Protein AF-A0A711UWL2-F1 (afdb_monomer_lite)

Sequence (173 aa):
MVFSGIVEIKIPNTVATNESHCIKDKLVIFYGTNGEVYHNRLIVNSISGDRFRGWRNWLLGADGIANTLGSLRGSGYGYPDIGGVVLAAYCGTSDTDSSRKFYRGVRVPGSRLAVISVTAACNTGGPYASTPQVVVASPGLYPMAGTFTALSGLPGNSGGTTTAMIGLFVRTA

Foldseek 3Di:
DDFDFDKDKDQPDDDPDPVSSQQTKIWIWTQGPVGWIKIWIFHGPDPVHTDIPDIDTPLPPPVSLCCQQQDADDDPPRAHDAQHKAWWWFQAPDLQPFFRFDAAFDKDAQLRTWHKDKDFDDDPVDDDDTDIDIDTDNSVVVGDHAMKGFHHGDRPDTHGSPDTHIGMIGGHD

Secondary structure (DSSP, 8-state):
----EEEEEE--S--SSTGGGGGS-EEEEEEETTS-EEEEEEE-S-TT-SEE---EEGGGSHHHHHHHHT-B-SSSS--B-TT-EEEEEE--SSTT-SSB---TT-EEEGGGEEEEEEE----SSS----PPEEEE--TTTSPPPSEEEESS--TT--B-TT--EEEEEEE--

Radius of gyration: 24.36 Å; chains: 1; bounding box: 59×50×64 Å

Organism: Salmonella enterica I (NCBI:txid59201)

Structure (mmCIF, N/CA/C/O backbone):
data_AF-A0A711UWL2-F1
#
_entry.id   AF-A0A711UWL2-F1
#
loop_
_atom_site.group_PDB
_atom_site.id
_atom_site.type_symbol
_atom_site.label_atom_id
_atom_site.label_alt_id
_atom_site.label_comp_id
_atom_site.label_asym_id
_atom_site.label_entity_id
_atom_site.label_seq_id
_atom_site.pdbx_PDB_ins_code
_atom_site.Cartn_x
_atom_site.Cartn_y
_atom_site.Cartn_z
_atom_site.occupancy
_atom_site.B_iso_or_equiv
_atom_site.auth_seq_id
_atom_site.auth_comp_id
_atom_site.auth_asym_id
_atom_site.auth_atom_id
_atom_site.pdbx_PDB_model_num
ATOM 1 N N . MET A 1 1 ? 13.717 -18.552 -12.342 1.00 47.12 1 MET A N 1
ATOM 2 C CA . MET A 1 1 ? 12.905 -17.362 -12.676 1.00 47.12 1 MET A CA 1
ATOM 3 C C . MET A 1 1 ? 12.806 -17.279 -14.183 1.00 47.12 1 MET A C 1
ATOM 5 O O . MET A 1 1 ? 13.847 -17.297 -14.824 1.00 47.12 1 MET A O 1
ATOM 9 N N . VAL A 1 2 ? 11.597 -17.236 -14.735 1.00 50.12 2 VAL A N 1
ATOM 10 C CA . VAL A 1 2 ? 11.382 -16.999 -16.168 1.00 50.12 2 VAL A CA 1
ATOM 11 C C . VAL A 1 2 ? 10.770 -15.609 -16.276 1.00 50.12 2 VAL A C 1
ATOM 13 O O . VAL A 1 2 ? 9.684 -15.380 -15.753 1.00 50.12 2 VAL A O 1
ATOM 16 N N . PHE A 1 3 ? 11.503 -14.664 -16.860 1.00 68.50 3 PHE A N 1
ATOM 17 C CA . PHE A 1 3 ? 10.989 -13.324 -17.131 1.00 68.50 3 PHE A CA 1
ATOM 18 C C . PHE A 1 3 ? 10.236 -13.368 -18.465 1.00 68.50 3 PHE A C 1
ATOM 20 O O . PHE A 1 3 ? 10.796 -13.820 -19.461 1.00 68.50 3 PHE A O 1
ATOM 27 N N . SER A 1 4 ? 8.975 -12.931 -18.477 1.00 84.25 4 SER A N 1
ATOM 28 C CA . SER A 1 4 ? 8.131 -12.866 -19.678 1.00 84.25 4 SER A CA 1
ATOM 29 C C . SER A 1 4 ? 7.755 -11.417 -19.960 1.00 84.25 4 SER A C 1
ATOM 31 O O . SER A 1 4 ? 7.244 -10.728 -19.070 1.00 84.25 4 SER A O 1
ATOM 33 N N . GLY A 1 5 ? 8.030 -10.946 -21.175 1.00 90.00 5 GLY A N 1
ATOM 34 C CA . GLY A 1 5 ? 7.852 -9.547 -21.541 1.00 90.00 5 GLY A CA 1
ATOM 35 C C . GLY A 1 5 ? 8.506 -9.175 -22.869 1.00 90.00 5 GLY A C 1
ATOM 36 O O . GLY A 1 5 ? 8.929 -10.039 -23.636 1.00 90.00 5 GLY A O 1
ATOM 37 N N . ILE A 1 6 ? 8.599 -7.871 -23.118 1.00 94.38 6 ILE A N 1
ATOM 38 C CA . ILE A 1 6 ? 9.192 -7.276 -24.321 1.00 94.38 6 ILE A CA 1
ATOM 39 C C . ILE A 1 6 ? 10.493 -6.573 -23.936 1.00 94.38 6 ILE A C 1
ATOM 41 O O . ILE A 1 6 ? 10.551 -5.873 -22.926 1.00 94.38 6 ILE A O 1
ATOM 45 N N . VAL A 1 7 ? 11.534 -6.727 -24.756 1.00 94.88 7 VAL A N 1
ATOM 46 C CA . VAL A 1 7 ? 12.771 -5.945 -24.646 1.00 94.88 7 VAL A CA 1
ATOM 47 C C . VAL A 1 7 ? 12.816 -4.925 -25.777 1.00 94.88 7 VAL A C 1
ATOM 49 O O . VAL A 1 7 ? 12.743 -5.287 -26.947 1.00 94.88 7 VAL A O 1
ATOM 52 N N . GLU A 1 8 ? 12.979 -3.655 -25.425 1.00 95.50 8 GLU A N 1
ATOM 53 C CA . GLU A 1 8 ? 13.218 -2.558 -26.357 1.00 95.50 8 GLU A CA 1
ATOM 54 C C . GLU A 1 8 ? 14.662 -2.063 -26.206 1.00 95.50 8 GLU A C 1
ATOM 56 O O . GLU A 1 8 ? 15.154 -1.860 -25.093 1.00 95.50 8 GLU A O 1
ATOM 61 N N . ILE A 1 9 ? 15.358 -1.857 -27.326 1.00 94.56 9 ILE A N 1
ATOM 62 C CA . ILE A 1 9 ? 16.734 -1.349 -27.346 1.00 94.56 9 ILE A CA 1
ATOM 63 C C . ILE A 1 9 ? 16.759 -0.040 -28.124 1.00 94.56 9 ILE A C 1
ATOM 65 O O . ILE A 1 9 ? 16.388 0.005 -29.294 1.00 94.56 9 ILE A O 1
ATOM 69 N N . LYS A 1 10 ? 17.243 1.023 -27.483 1.00 93.31 10 LYS A N 1
ATOM 70 C CA . LYS A 1 10 ? 17.387 2.355 -28.080 1.00 93.31 10 LYS A CA 1
ATOM 71 C C . LYS A 1 10 ? 18.851 2.756 -28.150 1.00 93.31 10 LYS A C 1
ATOM 73 O O . LYS A 1 10 ? 19.628 2.485 -27.232 1.00 93.31 10 LYS A O 1
ATOM 78 N N . ILE A 1 11 ? 19.209 3.458 -29.221 1.00 92.62 11 ILE A N 1
ATOM 79 C CA . ILE A 1 11 ? 20.487 4.163 -29.345 1.00 92.62 11 ILE A CA 1
ATOM 80 C C . ILE A 1 11 ? 20.196 5.645 -29.096 1.00 92.62 11 ILE A C 1
ATOM 82 O O . ILE A 1 11 ? 19.684 6.308 -29.992 1.00 92.62 11 ILE A O 1
ATOM 86 N N . PRO A 1 12 ? 20.445 6.173 -27.884 1.00 86.31 12 PRO A N 1
ATOM 87 C CA . PRO A 1 12 ? 20.069 7.547 -27.549 1.00 86.31 12 PRO A CA 1
ATOM 88 C C . PRO A 1 12 ? 20.959 8.599 -28.229 1.00 86.31 12 PRO A C 1
ATOM 90 O O . PRO A 1 12 ? 20.594 9.769 -28.275 1.00 86.31 12 PRO A O 1
ATOM 93 N N . ASN A 1 13 ? 22.124 8.198 -28.742 1.00 86.50 13 ASN A N 1
ATOM 94 C CA . ASN A 1 13 ? 23.085 9.094 -29.376 1.00 86.50 13 ASN A CA 1
ATOM 95 C C . ASN A 1 13 ? 22.912 9.089 -30.899 1.00 86.50 13 ASN A C 1
ATOM 97 O O . ASN A 1 13 ? 22.603 8.051 -31.481 1.00 86.50 13 ASN A O 1
ATOM 101 N N . THR A 1 14 ? 23.232 10.212 -31.548 1.00 87.06 14 THR A N 1
ATOM 102 C CA . THR A 1 14 ? 23.264 10.315 -33.013 1.00 87.06 14 THR A CA 1
ATOM 103 C C . THR A 1 14 ? 24.178 9.256 -33.631 1.00 87.06 14 THR A C 1
ATOM 105 O O . THR A 1 14 ? 25.334 9.078 -33.224 1.00 87.06 14 THR A O 1
ATOM 108 N N . VAL A 1 15 ? 23.648 8.573 -34.642 1.00 88.31 15 VAL A N 1
ATOM 109 C CA . VAL A 1 15 ? 24.331 7.559 -35.446 1.00 88.31 15 VAL A CA 1
ATOM 110 C C . VAL A 1 15 ? 24.614 8.190 -36.808 1.00 88.31 15 VAL A C 1
ATOM 112 O O . VAL A 1 15 ? 23.691 8.446 -37.572 1.00 88.31 15 VAL A O 1
ATOM 115 N N . ALA A 1 16 ? 25.881 8.511 -37.077 1.00 83.50 16 ALA A N 1
ATOM 116 C CA . ALA A 1 16 ? 26.283 9.223 -38.295 1.00 83.50 16 ALA A CA 1
ATOM 117 C C . ALA A 1 16 ? 26.344 8.299 -39.524 1.00 83.50 16 ALA A C 1
ATOM 119 O O . ALA A 1 16 ? 26.137 8.738 -40.649 1.00 83.50 16 ALA A O 1
ATOM 120 N N . THR A 1 17 ? 26.621 7.015 -39.300 1.00 86.81 17 THR A N 1
ATOM 121 C CA . THR A 1 17 ? 26.644 5.952 -40.314 1.00 86.81 17 THR A CA 1
ATOM 122 C C . THR A 1 17 ? 26.076 4.665 -39.727 1.00 86.81 17 THR A C 1
ATOM 124 O O . THR A 1 17 ? 26.130 4.478 -38.507 1.00 86.81 17 THR A O 1
ATOM 127 N N . ASN A 1 18 ? 25.601 3.745 -40.574 1.00 80.38 18 ASN A N 1
ATOM 128 C CA . ASN A 1 18 ? 25.095 2.443 -40.121 1.00 80.38 18 ASN A CA 1
ATOM 129 C C . ASN A 1 18 ? 26.108 1.701 -39.247 1.00 80.38 18 ASN A C 1
ATOM 131 O O . ASN A 1 18 ? 25.728 1.145 -38.231 1.00 80.38 18 ASN A O 1
ATOM 135 N N . GLU A 1 19 ? 27.395 1.768 -39.578 1.00 81.81 19 GLU A N 1
ATOM 136 C CA . GLU A 1 19 ? 28.475 1.113 -38.832 1.00 81.81 19 GLU A CA 1
ATOM 137 C C . GLU A 1 19 ? 28.750 1.783 -37.481 1.00 81.81 19 GLU A C 1
ATOM 139 O O . GLU A 1 19 ? 29.059 1.115 -36.498 1.00 81.81 19 GLU A O 1
ATOM 144 N N . SER A 1 20 ? 28.563 3.102 -37.379 1.00 84.94 20 SER A N 1
ATOM 145 C CA . SER A 1 20 ? 28.837 3.849 -36.145 1.00 84.94 20 SER A CA 1
ATOM 146 C C . SER A 1 20 ? 27.914 3.477 -34.985 1.00 84.94 20 SER A C 1
ATOM 148 O O . SER A 1 20 ? 28.185 3.852 -33.844 1.00 84.94 20 SER A O 1
ATOM 150 N N . HIS A 1 21 ? 26.831 2.738 -35.248 1.00 84.69 21 HIS A N 1
ATOM 151 C CA . HIS A 1 21 ? 25.914 2.282 -34.216 1.00 84.69 21 HIS A CA 1
ATOM 152 C C . HIS A 1 21 ? 26.604 1.358 -33.203 1.00 84.69 21 HIS A C 1
ATOM 154 O O . HIS A 1 21 ? 26.223 1.375 -32.032 1.00 84.69 21 HIS A O 1
ATOM 160 N N . CYS A 1 22 ? 27.623 0.587 -33.605 1.00 86.12 22 CYS A N 1
ATOM 161 C CA . CYS A 1 22 ? 28.250 -0.413 -32.744 1.00 86.12 22 CYS A CA 1
ATOM 162 C C . CYS A 1 22 ? 29.028 0.228 -31.593 1.00 86.12 22 CYS A C 1
ATOM 164 O O . CYS A 1 22 ? 29.015 -0.323 -30.507 1.00 86.12 22 CYS A O 1
ATOM 166 N N . ILE A 1 23 ? 29.576 1.434 -31.780 1.00 87.19 23 ILE A N 1
ATOM 167 C CA . ILE A 1 23 ? 30.363 2.176 -30.778 1.00 87.19 23 ILE A CA 1
ATOM 168 C C . ILE A 1 23 ? 29.530 3.123 -29.897 1.00 87.19 23 ILE A C 1
ATOM 170 O O . ILE A 1 23 ? 30.084 3.959 -29.183 1.00 87.19 23 ILE A O 1
ATOM 174 N N . LYS A 1 24 ? 28.195 3.077 -29.984 1.00 90.50 24 LYS A N 1
ATOM 175 C CA . LYS A 1 24 ? 27.308 3.915 -29.159 1.00 90.50 24 LYS A CA 1
ATOM 176 C C . LYS A 1 24 ? 26.743 3.125 -27.990 1.00 90.50 24 LYS A C 1
ATOM 178 O O . LYS A 1 24 ? 26.337 1.976 -28.159 1.00 90.50 24 LYS A O 1
ATOM 183 N N . ASP A 1 25 ? 26.590 3.790 -26.851 1.00 92.25 25 ASP A N 1
ATOM 184 C CA . ASP A 1 25 ? 25.804 3.277 -25.730 1.00 92.25 25 ASP A CA 1
ATOM 185 C C . ASP A 1 25 ? 24.404 2.826 -26.174 1.00 92.25 25 ASP A C 1
ATOM 187 O O . ASP A 1 25 ? 23.817 3.371 -27.118 1.00 92.25 25 ASP A O 1
ATOM 191 N N . LYS A 1 26 ? 23.848 1.848 -25.455 1.00 92.88 26 LYS A N 1
ATOM 192 C CA . LYS A 1 26 ? 22.472 1.375 -25.650 1.00 92.88 26 LYS A CA 1
ATOM 193 C C . LYS A 1 26 ? 21.674 1.546 -24.369 1.00 92.88 26 LYS A C 1
ATOM 195 O O . LYS A 1 26 ? 22.140 1.178 -23.289 1.00 92.88 26 LYS A O 1
ATOM 200 N N . LEU A 1 27 ? 20.459 2.065 -24.493 1.00 93.81 27 LEU A N 1
ATOM 201 C CA . LEU A 1 27 ? 19.444 1.963 -23.453 1.00 93.81 27 LEU A CA 1
ATOM 202 C C . LEU A 1 27 ? 18.629 0.701 -23.729 1.00 93.81 27 LEU A C 1
ATOM 204 O O . LEU A 1 27 ? 18.074 0.558 -24.814 1.00 93.81 27 LEU A O 1
ATOM 208 N N . VAL A 1 28 ? 18.569 -0.201 -22.757 1.00 94.88 28 VAL A N 1
ATOM 209 C CA . VAL A 1 28 ? 17.753 -1.415 -22.822 1.00 94.88 28 VAL A CA 1
ATOM 210 C C . VAL A 1 28 ? 16.610 -1.255 -21.838 1.00 94.88 28 VAL A C 1
ATOM 212 O O . VAL A 1 28 ? 16.861 -0.967 -20.669 1.00 94.88 28 VAL A O 1
ATOM 215 N N . ILE A 1 29 ? 15.379 -1.426 -22.305 1.00 93.88 29 ILE A N 1
ATOM 216 C CA . ILE A 1 29 ? 14.163 -1.349 -21.498 1.00 93.88 29 ILE A CA 1
ATOM 217 C C . ILE A 1 29 ? 13.469 -2.707 -21.573 1.00 93.88 29 ILE A C 1
ATOM 219 O O . ILE A 1 29 ? 13.297 -3.258 -22.655 1.00 93.88 29 ILE A O 1
ATOM 223 N N . PHE A 1 30 ? 13.097 -3.260 -20.426 1.00 92.50 30 PHE A N 1
ATOM 224 C CA . PHE A 1 30 ? 12.289 -4.467 -20.323 1.00 92.50 30 PHE A CA 1
ATOM 225 C C . PHE A 1 30 ? 10.905 -4.097 -19.795 1.00 92.50 30 PHE A C 1
ATOM 227 O O . PHE A 1 30 ? 10.792 -3.500 -18.723 1.00 92.50 30 PHE A O 1
ATOM 234 N N . TYR A 1 31 ? 9.881 -4.475 -20.552 1.00 89.44 31 TYR A N 1
ATOM 235 C CA . TYR A 1 31 ? 8.470 -4.343 -20.214 1.00 89.44 31 TYR A CA 1
ATOM 236 C C . TYR A 1 31 ? 7.936 -5.720 -19.822 1.00 89.44 31 TYR A C 1
ATOM 238 O O . TYR A 1 31 ? 7.758 -6.587 -20.679 1.00 89.44 31 TYR A O 1
ATOM 246 N N . GLY A 1 32 ? 7.723 -5.933 -18.527 1.00 84.12 32 GLY A N 1
ATOM 247 C CA . GLY A 1 32 ? 7.181 -7.165 -17.974 1.00 84.12 32 GLY A CA 1
ATOM 248 C C . GLY A 1 32 ? 5.687 -7.316 -18.249 1.00 84.12 32 GLY A C 1
ATOM 249 O O . GLY A 1 32 ? 4.939 -6.341 -18.329 1.00 84.12 32 GLY A O 1
ATOM 250 N N . THR A 1 33 ? 5.242 -8.563 -18.376 1.00 79.56 33 THR A N 1
ATOM 251 C CA . THR A 1 33 ? 3.821 -8.902 -18.575 1.00 79.56 33 THR A CA 1
ATOM 252 C C . THR A 1 33 ? 2.919 -8.515 -17.397 1.00 79.56 33 THR A C 1
ATOM 254 O O . THR A 1 33 ? 1.716 -8.383 -17.606 1.00 79.56 33 THR A O 1
ATOM 257 N N . ASN A 1 34 ? 3.468 -8.258 -16.200 1.00 68.56 34 ASN A N 1
ATOM 258 C CA . ASN A 1 34 ? 2.704 -7.779 -15.041 1.00 68.56 34 ASN A CA 1
ATOM 259 C C . ASN A 1 34 ? 2.831 -6.257 -14.829 1.00 68.56 34 ASN A C 1
ATOM 261 O O . ASN A 1 34 ? 2.515 -5.756 -13.751 1.00 68.56 34 ASN A O 1
ATOM 265 N N . GLY A 1 35 ? 3.293 -5.512 -15.841 1.00 68.38 35 GLY A N 1
ATOM 266 C CA . GLY A 1 35 ? 3.404 -4.051 -15.799 1.00 68.38 35 GLY A CA 1
ATOM 267 C C . GLY A 1 35 ? 4.716 -3.523 -15.218 1.00 68.38 35 GLY A C 1
ATOM 268 O O . GLY A 1 35 ? 4.876 -2.312 -15.075 1.00 68.38 35 GLY A O 1
ATOM 269 N N . GLU A 1 36 ? 5.681 -4.388 -14.902 1.00 78.25 36 GLU A N 1
ATOM 270 C CA . GLU A 1 36 ? 6.994 -3.954 -14.442 1.00 78.25 36 GLU A CA 1
ATOM 271 C C . GLU A 1 36 ? 7.791 -3.310 -15.585 1.00 78.25 36 GLU A C 1
ATOM 273 O O . GLU A 1 36 ? 7.865 -3.850 -16.687 1.00 78.25 36 GLU A O 1
ATOM 278 N N . VAL A 1 37 ? 8.460 -2.186 -15.322 1.00 86.69 37 VAL A N 1
ATOM 279 C CA . VAL A 1 37 ? 9.371 -1.566 -16.294 1.00 86.69 37 VAL A CA 1
ATOM 280 C C . VAL A 1 37 ? 10.760 -1.502 -15.690 1.00 86.69 37 VAL A C 1
ATOM 282 O O . VAL A 1 37 ? 10.964 -0.879 -14.649 1.00 86.69 37 VAL A O 1
ATOM 285 N N . TYR A 1 38 ? 11.730 -2.130 -16.344 1.00 88.31 38 TYR A N 1
ATOM 286 C CA . TYR A 1 38 ? 13.134 -2.077 -15.950 1.00 88.31 38 TYR A CA 1
ATOM 287 C C . TYR A 1 38 ? 13.969 -1.455 -17.057 1.00 88.31 38 TYR A C 1
ATOM 289 O O . TYR A 1 38 ? 13.683 -1.643 -18.233 1.00 88.31 38 TYR A O 1
ATOM 297 N N . HIS A 1 39 ? 15.044 -0.762 -16.698 1.00 90.88 39 HIS A N 1
ATOM 298 C CA . HIS A 1 39 ? 16.046 -0.313 -17.650 1.00 90.88 39 HIS A CA 1
ATOM 299 C C . HIS A 1 39 ? 17.459 -0.695 -17.238 1.00 90.88 39 HIS A C 1
ATOM 301 O O . HIS A 1 39 ? 17.782 -0.859 -16.062 1.00 90.88 39 HIS A O 1
ATOM 307 N N . ASN A 1 40 ? 18.320 -0.805 -18.238 1.00 92.50 40 ASN A N 1
ATOM 308 C CA . ASN A 1 40 ? 19.749 -1.005 -18.104 1.00 92.50 40 ASN A CA 1
ATOM 309 C C . ASN A 1 40 ? 20.456 -0.181 -19.188 1.00 92.50 40 ASN A C 1
ATOM 311 O O . ASN A 1 40 ? 19.864 0.171 -20.209 1.00 92.50 40 ASN A O 1
ATOM 315 N N . ARG A 1 41 ? 21.726 0.150 -18.971 1.00 92.81 41 ARG A N 1
ATOM 316 C CA . ARG A 1 41 ? 22.542 0.865 -19.952 1.00 92.81 41 ARG A CA 1
ATOM 317 C C . ARG A 1 41 ? 23.763 0.029 -20.283 1.00 92.81 41 ARG A C 1
ATOM 319 O O . ARG A 1 41 ? 24.550 -0.265 -19.382 1.00 92.81 41 ARG A O 1
ATOM 326 N N . LEU A 1 42 ? 23.900 -0.329 -21.555 1.00 92.81 42 LEU A N 1
ATOM 327 C CA . LEU A 1 42 ? 25.149 -0.840 -22.098 1.00 92.81 42 LEU A CA 1
ATOM 328 C C . LEU A 1 42 ? 26.060 0.357 -22.343 1.00 92.81 42 LEU A C 1
ATOM 330 O O . LEU A 1 42 ? 25.700 1.253 -23.111 1.00 92.81 42 LEU A O 1
ATOM 334 N N . ILE A 1 43 ? 27.202 0.370 -21.667 1.00 89.69 43 ILE A N 1
ATOM 335 C CA . ILE A 1 43 ? 28.288 1.298 -21.965 1.00 89.69 43 ILE A CA 1
ATOM 336 C C . ILE A 1 43 ? 29.191 0.606 -22.970 1.00 89.69 43 ILE A C 1
ATOM 338 O O . ILE A 1 43 ? 29.647 -0.505 -22.692 1.00 89.69 43 ILE A O 1
ATOM 342 N N . VAL A 1 44 ? 29.433 1.267 -24.095 1.00 88.88 44 VAL A N 1
ATOM 343 C CA . VAL A 1 44 ? 30.313 0.758 -25.148 1.00 88.88 44 VAL A CA 1
ATOM 344 C C . VAL A 1 44 ? 31.581 1.601 -25.217 1.00 88.88 44 VAL A C 1
ATOM 346 O O . VAL A 1 44 ? 31.543 2.797 -24.924 1.00 88.88 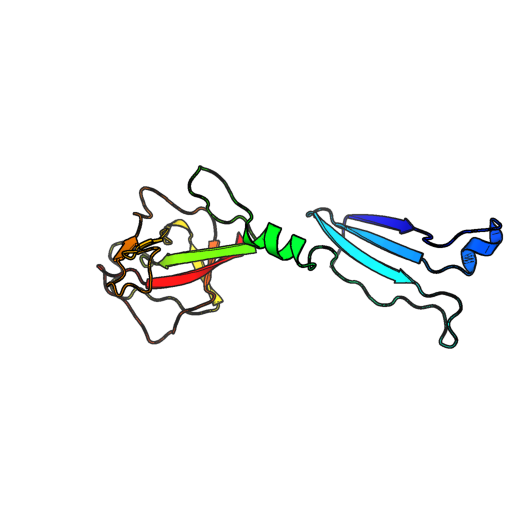44 VAL A O 1
ATOM 349 N N . ASN A 1 45 ? 32.701 0.990 -25.607 1.00 81.44 45 ASN A N 1
ATOM 350 C CA . ASN A 1 45 ? 33.996 1.655 -25.773 1.00 81.44 45 ASN A CA 1
ATOM 351 C C . ASN A 1 45 ? 34.528 2.255 -24.456 1.00 81.44 45 ASN A C 1
ATOM 353 O O . ASN A 1 45 ? 35.100 3.345 -24.408 1.00 81.44 45 ASN A O 1
ATOM 357 N N . SER A 1 46 ? 34.294 1.545 -23.350 1.00 76.88 46 SER A N 1
ATOM 358 C CA . SER A 1 46 ? 34.889 1.874 -22.056 1.00 76.88 46 SER A CA 1
ATOM 359 C C . SER A 1 46 ? 36.267 1.226 -21.931 1.00 76.88 46 SER A C 1
ATOM 361 O O . SER A 1 46 ? 36.465 0.105 -22.390 1.00 76.88 46 SER A O 1
ATOM 363 N N . ILE A 1 47 ? 37.201 1.885 -21.236 1.00 77.12 47 ILE A N 1
ATOM 364 C CA . ILE A 1 47 ? 38.553 1.356 -20.956 1.00 77.12 47 ILE A CA 1
ATOM 365 C C . ILE A 1 47 ? 38.487 -0.039 -20.301 1.00 77.12 47 ILE A C 1
ATOM 367 O O . ILE A 1 47 ? 39.347 -0.880 -20.531 1.00 77.12 47 ILE A O 1
ATOM 371 N N . SER A 1 48 ? 37.442 -0.304 -19.512 1.00 79.44 48 SER A N 1
ATOM 372 C CA . SER A 1 48 ? 37.208 -1.587 -18.838 1.00 79.44 48 SER A CA 1
ATOM 373 C C . SER A 1 48 ? 36.436 -2.624 -19.671 1.00 79.44 48 SER A C 1
ATOM 375 O O . SER A 1 48 ? 35.969 -3.611 -19.106 1.00 79.44 48 SER A O 1
ATOM 377 N N . GLY A 1 49 ? 36.234 -2.387 -20.969 1.00 84.38 49 GLY A N 1
ATOM 378 C CA . GLY A 1 49 ? 35.381 -3.206 -21.830 1.00 84.38 49 GLY A CA 1
ATOM 379 C C . GLY A 1 49 ? 33.891 -2.868 -21.729 1.00 84.38 49 GLY A C 1
ATOM 380 O O . GLY A 1 49 ? 33.433 -2.179 -20.805 1.00 84.38 49 GLY A O 1
ATOM 381 N N . ASP A 1 50 ? 33.138 -3.355 -22.713 1.00 90.75 50 ASP A N 1
ATOM 382 C CA . ASP A 1 50 ? 31.699 -3.135 -22.827 1.00 90.75 50 ASP A CA 1
ATOM 383 C C . ASP A 1 50 ? 30.950 -3.852 -21.708 1.00 90.75 50 ASP A C 1
ATOM 385 O O . ASP A 1 50 ? 31.163 -5.037 -21.442 1.00 90.75 50 ASP A O 1
ATOM 389 N N . ARG A 1 51 ? 30.050 -3.133 -21.032 1.00 89.25 51 ARG A N 1
ATOM 390 C CA . ARG A 1 51 ? 29.309 -3.707 -19.904 1.00 89.25 51 ARG A CA 1
ATOM 391 C C . ARG A 1 51 ? 27.972 -3.043 -19.654 1.00 89.25 51 ARG A C 1
ATOM 393 O O . ARG A 1 51 ? 27.785 -1.841 -19.852 1.00 89.25 51 ARG A O 1
ATOM 400 N N . PHE A 1 52 ? 27.060 -3.839 -19.118 1.00 91.50 52 PHE A N 1
ATOM 401 C CA . PHE A 1 52 ? 25.813 -3.352 -18.559 1.00 91.50 52 PHE A CA 1
ATOM 402 C C . PHE A 1 52 ? 26.032 -2.743 -17.171 1.00 91.50 52 PHE A C 1
ATOM 404 O O . PHE A 1 52 ? 26.749 -3.303 -16.343 1.00 91.50 52 PHE A O 1
ATOM 411 N N . ARG A 1 53 ? 25.372 -1.614 -16.887 1.00 87.94 53 ARG A N 1
ATOM 412 C CA . ARG A 1 53 ? 25.362 -0.994 -15.545 1.00 87.94 53 ARG A CA 1
ATOM 413 C C . ARG A 1 53 ? 24.556 -1.779 -14.506 1.00 87.94 53 ARG A C 1
ATOM 415 O O . ARG A 1 53 ? 24.670 -1.491 -13.317 1.00 87.94 53 ARG A O 1
ATOM 422 N N . GLY A 1 54 ? 23.741 -2.730 -14.952 1.00 87.19 54 GLY A N 1
ATOM 423 C CA . GLY A 1 54 ? 22.812 -3.486 -14.119 1.00 87.19 54 GLY A CA 1
ATOM 424 C C . GLY A 1 54 ? 21.377 -2.982 -14.267 1.00 87.19 54 GLY A C 1
ATOM 425 O O . GLY A 1 54 ? 21.134 -1.825 -14.618 1.00 87.19 54 GLY A O 1
ATOM 426 N N . TRP A 1 55 ? 20.424 -3.881 -14.032 1.00 87.94 55 TRP A N 1
ATOM 427 C CA . TRP A 1 55 ? 18.996 -3.601 -14.164 1.00 87.94 55 TRP A CA 1
ATOM 428 C C . TRP A 1 55 ? 18.489 -2.712 -13.026 1.00 87.94 55 TRP A C 1
ATOM 430 O O . TRP A 1 55 ? 18.824 -2.925 -11.862 1.00 87.94 55 TRP A O 1
ATOM 440 N N . ARG A 1 56 ? 17.655 -1.728 -13.364 1.00 80.25 56 ARG A N 1
ATOM 441 C CA . ARG A 1 56 ? 16.981 -0.823 -12.426 1.00 80.25 56 ARG A CA 1
ATOM 442 C C . ARG A 1 56 ? 15.500 -0.748 -12.766 1.00 80.25 56 ARG A C 1
ATOM 444 O O . ARG A 1 56 ? 15.159 -0.679 -13.939 1.00 80.25 56 ARG A O 1
ATOM 451 N N . ASN A 1 57 ? 14.626 -0.768 -11.767 1.00 80.50 57 ASN A N 1
ATOM 452 C CA . ASN A 1 57 ? 13.188 -0.606 -11.981 1.00 80.50 57 ASN A CA 1
ATOM 453 C C . ASN A 1 57 ? 12.870 0.885 -12.216 1.00 80.50 57 ASN A C 1
ATOM 455 O O . ASN A 1 57 ? 13.221 1.725 -11.391 1.00 80.50 57 ASN A O 1
ATOM 459 N N . TRP A 1 58 ? 12.238 1.210 -13.345 1.00 70.00 58 TRP A N 1
ATOM 460 C CA . TRP A 1 58 ? 11.882 2.577 -13.744 1.00 70.00 58 TRP A CA 1
ATOM 461 C C . TRP A 1 58 ? 10.723 3.144 -12.904 1.00 70.00 58 TRP A C 1
ATOM 463 O O . TRP A 1 58 ? 10.653 4.349 -12.680 1.00 70.00 58 TRP A O 1
ATOM 473 N N . LEU A 1 59 ? 9.845 2.279 -12.382 1.00 62.56 59 LEU A N 1
ATOM 474 C CA . LEU A 1 59 ? 8.696 2.632 -11.534 1.00 62.56 59 LEU A CA 1
ATOM 475 C C . LEU A 1 59 ? 9.070 2.878 -10.059 1.00 62.56 59 LEU A C 1
ATOM 477 O O . LEU A 1 59 ? 8.209 3.246 -9.271 1.00 62.56 59 LEU A O 1
ATOM 481 N N . LEU A 1 60 ? 10.338 2.732 -9.660 1.00 64.25 60 LEU A N 1
ATOM 482 C CA . LEU A 1 60 ? 10.810 3.136 -8.324 1.00 64.25 60 LEU A CA 1
ATOM 483 C C . LEU A 1 60 ? 11.276 4.605 -8.258 1.00 64.25 60 LEU A C 1
ATOM 485 O O . LEU A 1 60 ? 11.881 5.019 -7.270 1.00 64.25 60 LEU A O 1
ATOM 489 N N . GLY A 1 61 ? 11.001 5.408 -9.293 1.00 64.69 61 GLY A N 1
ATOM 490 C CA . GLY A 1 61 ? 11.061 6.869 -9.195 1.00 64.69 61 GLY A CA 1
ATOM 491 C C . GLY A 1 61 ? 9.976 7.426 -8.262 1.00 64.69 61 GLY A C 1
ATOM 492 O O . GLY A 1 61 ? 9.010 6.732 -7.944 1.00 64.69 61 GLY A O 1
ATOM 493 N N . ALA A 1 62 ? 10.114 8.687 -7.835 1.00 69.19 62 ALA A N 1
ATOM 494 C CA . ALA A 1 62 ? 9.173 9.331 -6.908 1.00 69.19 62 ALA A CA 1
ATOM 495 C C . ALA A 1 62 ? 7.704 9.225 -7.371 1.00 69.19 62 ALA A C 1
ATOM 497 O O . ALA A 1 62 ? 6.833 8.912 -6.562 1.00 69.19 62 ALA A O 1
ATOM 498 N N . ASP A 1 63 ? 7.450 9.376 -8.675 1.00 69.31 63 ASP A N 1
ATOM 499 C CA . ASP A 1 63 ? 6.106 9.276 -9.258 1.00 69.31 63 ASP A CA 1
ATOM 500 C C . ASP A 1 63 ? 5.532 7.859 -9.189 1.00 69.31 63 ASP A C 1
ATOM 502 O O . ASP A 1 63 ? 4.355 7.675 -8.902 1.00 69.31 63 ASP A O 1
ATOM 506 N N . GLY A 1 64 ? 6.351 6.830 -9.416 1.00 71.31 64 GLY A N 1
ATOM 507 C CA . GLY A 1 64 ? 5.885 5.447 -9.341 1.00 71.31 64 GLY A CA 1
ATOM 508 C C . GLY A 1 64 ? 5.617 5.000 -7.902 1.00 71.31 64 GLY A C 1
ATOM 509 O O . GLY A 1 64 ? 4.647 4.282 -7.656 1.00 71.31 64 GLY A O 1
ATOM 510 N N . ILE A 1 65 ? 6.385 5.515 -6.935 1.00 81.06 65 ILE A N 1
ATOM 511 C CA . ILE A 1 65 ? 6.084 5.360 -5.506 1.00 81.06 65 ILE A CA 1
ATOM 512 C C . ILE A 1 65 ? 4.763 6.060 -5.168 1.00 81.06 65 ILE A C 1
ATOM 514 O O . ILE A 1 65 ? 3.891 5.431 -4.575 1.00 81.06 65 ILE A O 1
ATOM 518 N N . ALA A 1 66 ? 4.578 7.321 -5.569 1.00 81.50 66 ALA A N 1
ATOM 519 C CA . ALA A 1 66 ? 3.346 8.065 -5.305 1.00 81.50 66 ALA A CA 1
ATOM 520 C C . ALA A 1 66 ? 2.116 7.394 -5.940 1.00 81.50 66 ALA A C 1
ATOM 522 O O . ALA A 1 66 ? 1.105 7.217 -5.266 1.00 81.50 66 ALA A O 1
ATOM 523 N N . ASN A 1 67 ? 2.227 6.940 -7.191 1.00 78.38 67 ASN A N 1
ATOM 524 C CA . ASN A 1 67 ? 1.164 6.220 -7.893 1.00 78.38 67 ASN A CA 1
ATOM 525 C C . ASN A 1 67 ? 0.835 4.883 -7.224 1.00 78.38 67 ASN A C 1
ATOM 527 O O . ASN A 1 67 ? -0.334 4.539 -7.102 1.00 78.38 67 ASN A O 1
ATOM 531 N N . THR A 1 68 ? 1.842 4.142 -6.753 1.00 83.88 68 THR A N 1
ATOM 532 C CA . THR A 1 68 ? 1.618 2.872 -6.044 1.00 83.88 68 THR A CA 1
ATOM 533 C C . THR A 1 68 ? 0.953 3.114 -4.689 1.00 83.88 68 THR A C 1
ATOM 535 O O . THR A 1 68 ? -0.057 2.487 -4.375 1.00 83.88 68 THR A O 1
ATOM 538 N N . LEU A 1 69 ? 1.474 4.056 -3.896 1.00 87.06 69 LEU A N 1
ATOM 539 C CA . LEU A 1 69 ? 0.954 4.367 -2.562 1.00 87.06 69 LEU A CA 1
ATOM 540 C C . LEU A 1 69 ? -0.436 5.017 -2.599 1.00 87.06 69 LEU A C 1
ATOM 542 O O . LEU A 1 69 ? -1.225 4.783 -1.689 1.00 87.06 69 LEU A O 1
ATOM 546 N N . GLY A 1 70 ? -0.726 5.813 -3.632 1.00 83.56 70 GLY A N 1
ATOM 547 C CA . GLY A 1 70 ? -2.015 6.471 -3.857 1.00 83.56 70 GLY A CA 1
ATOM 548 C C . GLY A 1 70 ? -3.002 5.669 -4.710 1.00 83.56 70 GLY A C 1
ATOM 549 O O . GLY A 1 70 ? -4.103 6.155 -4.964 1.00 83.56 70 GLY A O 1
ATOM 550 N N . SER A 1 71 ? -2.629 4.471 -5.175 1.00 85.50 71 SER A N 1
ATOM 551 C CA . SER A 1 71 ? -3.506 3.629 -5.994 1.00 85.50 71 SER A CA 1
ATOM 552 C C . SER A 1 71 ? -4.740 3.191 -5.207 1.00 85.50 71 SER A C 1
ATOM 554 O O . SER A 1 71 ? -4.647 2.805 -4.041 1.00 85.50 71 SER A O 1
ATOM 556 N N . LEU A 1 72 ? -5.905 3.231 -5.855 1.00 86.50 72 LEU A N 1
ATOM 557 C CA . LEU A 1 72 ? -7.185 2.882 -5.245 1.00 86.50 72 LEU A CA 1
ATOM 558 C C . LEU A 1 72 ? -7.792 1.658 -5.921 1.00 86.50 72 LEU A C 1
ATOM 560 O O . LEU A 1 72 ? -7.731 1.517 -7.142 1.00 86.50 72 LEU A O 1
ATOM 564 N N . ARG A 1 73 ? -8.462 0.816 -5.135 1.00 76.06 73 ARG A N 1
ATOM 565 C CA . ARG A 1 73 ? -9.209 -0.337 -5.630 1.00 76.06 73 ARG A CA 1
ATOM 566 C C . ARG A 1 73 ? -10.665 -0.307 -5.189 1.00 76.06 73 ARG A C 1
ATOM 568 O O . ARG A 1 73 ? -10.971 -0.393 -4.002 1.00 76.06 73 ARG A O 1
ATOM 575 N N . GLY A 1 74 ? -11.560 -0.356 -6.173 1.00 64.19 74 GLY A N 1
ATOM 576 C CA . GLY A 1 74 ? -12.976 -0.638 -5.960 1.00 64.19 74 GLY A CA 1
ATOM 577 C C . GLY A 1 74 ? -13.793 0.514 -5.365 1.00 64.19 74 GLY A C 1
ATOM 578 O O . GLY A 1 74 ? -13.474 1.688 -5.521 1.00 64.19 74 GLY A O 1
ATOM 579 N N . SER A 1 75 ? -14.916 0.130 -4.757 1.00 57.03 75 SER A N 1
ATOM 580 C CA . SER A 1 75 ? -16.105 0.931 -4.448 1.00 57.03 75 SER A CA 1
ATOM 581 C C . SER A 1 75 ? -15.843 2.137 -3.544 1.00 57.03 75 SER A C 1
ATOM 583 O O . SER A 1 75 ? -15.895 1.970 -2.338 1.00 57.03 75 SER A O 1
ATOM 585 N N . GLY A 1 76 ? -15.597 3.333 -4.092 1.00 64.38 76 GLY A N 1
ATOM 586 C CA . GLY A 1 76 ? -15.869 4.655 -3.482 1.00 64.38 76 GLY A CA 1
ATOM 587 C C . GLY A 1 76 ? -15.247 5.029 -2.118 1.00 64.38 76 GLY A C 1
ATOM 588 O O . GLY A 1 76 ? -15.281 6.197 -1.753 1.00 64.38 76 GLY A O 1
ATOM 589 N N . TYR A 1 77 ? -14.667 4.087 -1.376 1.00 74.00 77 TYR A N 1
ATOM 590 C CA . TYR A 1 77 ? -14.173 4.231 -0.003 1.00 74.00 77 TYR A CA 1
ATOM 591 C C . TYR A 1 77 ? -12.660 4.469 0.053 1.00 74.00 77 TYR A C 1
ATOM 593 O O . TYR A 1 77 ? -12.084 4.525 1.137 1.00 74.00 77 TYR A O 1
ATOM 601 N N . GLY A 1 78 ? -12.007 4.58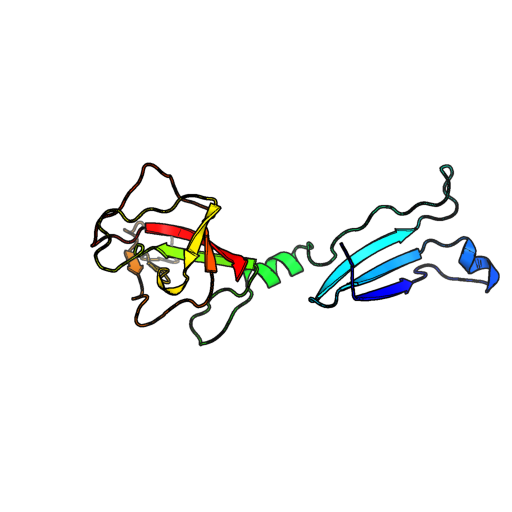5 -1.108 1.00 79.06 78 GLY A N 1
ATOM 602 C CA . GLY A 1 78 ? -10.586 4.915 -1.197 1.00 79.06 78 GLY A CA 1
ATOM 603 C C . GLY A 1 78 ? -9.652 3.843 -0.626 1.00 79.06 78 GLY A C 1
ATOM 604 O O . GLY A 1 78 ? -8.611 4.180 -0.071 1.00 79.06 78 GLY A O 1
ATOM 605 N N . TYR A 1 79 ? -10.002 2.556 -0.731 1.00 88.44 79 TYR A N 1
ATOM 606 C CA . TYR A 1 79 ? -9.111 1.477 -0.290 1.00 88.44 79 TYR A CA 1
ATOM 607 C C . TYR A 1 79 ? -7.893 1.348 -1.204 1.00 88.44 79 TYR A C 1
ATOM 609 O O . TYR A 1 79 ? -8.058 1.462 -2.419 1.00 88.44 79 TYR A O 1
ATOM 617 N N . PRO A 1 80 ? -6.702 1.036 -0.662 1.00 91.62 80 PRO A N 1
ATOM 618 C CA . PRO A 1 80 ? -5.511 0.876 -1.482 1.00 91.62 80 PRO A CA 1
ATOM 619 C C . PRO A 1 80 ? -5.631 -0.320 -2.437 1.00 91.62 80 PRO A C 1
ATOM 621 O O . PRO A 1 80 ? -6.194 -1.371 -2.084 1.00 91.62 80 PRO A O 1
ATOM 624 N N . ASP A 1 81 ? -5.058 -0.183 -3.632 1.00 90.19 81 ASP A N 1
ATOM 625 C CA . ASP A 1 81 ? -4.735 -1.342 -4.468 1.00 90.19 81 ASP A CA 1
ATOM 626 C C . ASP A 1 81 ? -3.463 -2.046 -3.960 1.00 90.19 81 ASP A C 1
ATOM 628 O O . ASP A 1 81 ? -2.889 -1.681 -2.929 1.00 90.19 81 ASP A O 1
ATOM 632 N N . ILE A 1 82 ? -3.059 -3.131 -4.620 1.00 88.12 82 ILE A N 1
ATOM 633 C CA . ILE A 1 82 ? -1.872 -3.911 -4.252 1.00 88.12 82 ILE A CA 1
ATOM 634 C C . ILE A 1 82 ? -0.632 -3.003 -4.213 1.00 88.12 82 ILE A C 1
ATOM 636 O O . ILE A 1 82 ? -0.367 -2.243 -5.139 1.00 88.12 82 ILE A O 1
ATOM 640 N N . GLY A 1 83 ? 0.141 -3.094 -3.127 1.00 88.75 83 GLY A N 1
ATOM 641 C CA . GLY A 1 83 ? 1.295 -2.229 -2.864 1.00 88.75 83 GLY A CA 1
ATOM 642 C C . GLY A 1 83 ? 0.944 -0.899 -2.188 1.00 88.75 83 GLY A C 1
ATOM 643 O O . GLY A 1 83 ? 1.827 -0.271 -1.603 1.00 88.75 83 GLY A O 1
ATOM 644 N N . GLY A 1 84 ? -0.330 -0.502 -2.191 1.00 90.75 84 GLY A N 1
ATOM 645 C CA . GLY A 1 84 ? -0.810 0.664 -1.464 1.00 90.75 84 GLY A CA 1
ATOM 646 C C . GLY A 1 84 ? -0.798 0.450 0.052 1.00 90.75 84 GLY A C 1
ATOM 647 O O . GLY A 1 84 ? -0.903 -0.673 0.562 1.00 90.75 84 GLY A O 1
ATOM 648 N N . VAL A 1 85 ? -0.658 1.555 0.781 1.00 93.19 85 VAL A N 1
ATOM 649 C CA . VAL A 1 85 ? -0.544 1.578 2.243 1.00 93.19 85 VAL A CA 1
ATOM 650 C C . VAL A 1 85 ? -1.788 2.225 2.843 1.00 93.19 85 VAL A C 1
ATOM 652 O O . VAL A 1 85 ? -2.286 3.218 2.326 1.00 93.19 85 VAL A O 1
ATOM 655 N N . VAL A 1 86 ? -2.283 1.685 3.955 1.00 93.50 86 VAL A N 1
ATOM 656 C CA . VAL A 1 86 ? -3.446 2.215 4.675 1.00 93.50 86 VAL A CA 1
ATOM 657 C C . VAL A 1 86 ? -3.198 2.247 6.178 1.00 93.50 86 VAL A C 1
ATOM 659 O O . VAL A 1 86 ? -2.652 1.306 6.759 1.00 93.50 86 VAL A O 1
ATOM 662 N N . LEU A 1 87 ? -3.618 3.341 6.811 1.00 94.62 87 LEU A N 1
ATOM 663 C CA . LEU A 1 87 ? -3.789 3.419 8.256 1.00 94.62 87 LEU A CA 1
ATOM 664 C C . LEU A 1 87 ? -5.195 2.906 8.586 1.00 94.62 87 LEU A C 1
ATOM 666 O O . LEU A 1 87 ? -6.188 3.507 8.178 1.00 94.62 87 LEU A O 1
ATOM 670 N N . ALA A 1 88 ? -5.280 1.780 9.283 1.00 95.19 88 ALA A N 1
ATOM 671 C CA . ALA A 1 88 ? -6.538 1.087 9.533 1.00 95.19 88 ALA A CA 1
ATOM 672 C C . ALA A 1 88 ? -6.641 0.628 10.987 1.00 95.19 88 ALA A C 1
ATOM 674 O O . ALA A 1 88 ? -5.632 0.464 11.678 1.00 95.19 88 ALA A O 1
ATOM 675 N N . ALA A 1 89 ? -7.867 0.395 11.448 1.00 95.31 89 ALA A N 1
ATOM 676 C CA . ALA A 1 89 ? -8.117 -0.265 12.719 1.00 95.31 89 ALA A CA 1
ATOM 677 C C . ALA A 1 89 ? -8.315 -1.764 12.495 1.00 95.31 89 ALA A C 1
ATOM 679 O O . ALA A 1 89 ? -9.156 -2.182 11.705 1.00 95.31 89 ALA A O 1
ATOM 680 N N . TYR A 1 90 ? -7.559 -2.576 13.217 1.00 95.69 90 TYR A N 1
ATOM 681 C CA . TYR A 1 90 ? -7.726 -4.015 13.267 1.00 95.69 90 TYR A CA 1
ATOM 682 C C . TYR A 1 90 ? -8.755 -4.390 14.333 1.00 95.69 90 TYR A C 1
ATOM 684 O O . TYR A 1 90 ? -8.574 -4.105 15.522 1.00 95.69 90 TYR A O 1
ATOM 692 N N . CYS A 1 91 ? -9.824 -5.058 13.904 1.00 94.62 91 CYS A N 1
ATOM 693 C CA . CYS A 1 91 ? -10.953 -5.447 14.747 1.00 94.62 91 CYS A CA 1
ATOM 694 C C . CYS A 1 91 ? -10.844 -6.891 15.266 1.00 94.62 91 CYS A C 1
ATOM 696 O O . CYS A 1 91 ? -11.855 -7.489 15.624 1.00 94.62 91 CYS A O 1
ATOM 698 N N . GLY A 1 92 ? -9.644 -7.478 15.309 1.00 94.00 92 GLY A N 1
ATOM 699 C CA . GLY A 1 92 ? -9.443 -8.865 15.749 1.00 94.00 92 GLY A CA 1
ATOM 700 C C . GLY A 1 92 ? -9.687 -9.889 14.648 1.00 94.00 92 GLY A C 1
ATOM 701 O O . GLY A 1 92 ? -9.975 -9.530 13.513 1.00 94.00 92 GLY A O 1
ATOM 702 N N . THR A 1 93 ? -9.594 -11.171 14.979 1.00 92.69 93 THR A N 1
ATOM 703 C CA . THR A 1 93 ? -9.898 -12.284 14.057 1.00 92.69 93 THR A CA 1
ATOM 704 C C . THR A 1 93 ? -11.394 -12.602 13.980 1.00 92.69 93 THR A C 1
ATOM 706 O O . THR A 1 93 ? -11.868 -13.086 12.954 1.00 92.69 93 THR A O 1
ATOM 709 N N . SER A 1 94 ? -12.146 -12.273 15.033 1.00 91.75 94 SER A N 1
ATOM 710 C CA . SER A 1 94 ? -13.602 -12.404 15.132 1.00 91.75 94 SER A CA 1
ATOM 711 C C . SER A 1 94 ? -14.192 -11.304 16.022 1.00 91.75 94 SER A C 1
ATOM 713 O O . SER A 1 94 ? -13.471 -10.595 16.729 1.00 91.75 94 SER A O 1
ATOM 715 N N . ASP A 1 95 ? -15.511 -11.120 15.986 1.00 87.88 95 ASP A N 1
ATOM 716 C CA . ASP A 1 95 ? -16.176 -10.048 16.746 1.00 87.88 95 ASP A CA 1
ATOM 717 C C . ASP A 1 95 ? -16.086 -10.268 18.262 1.00 87.88 95 ASP A C 1
ATOM 719 O O . ASP A 1 95 ? -16.071 -9.311 19.036 1.00 87.88 95 ASP A O 1
ATOM 723 N N . THR A 1 96 ? -15.902 -11.521 18.676 1.00 92.75 96 THR A N 1
ATOM 724 C CA . THR A 1 96 ? -15.682 -11.934 20.064 1.00 92.75 96 THR A CA 1
ATOM 725 C C . THR A 1 96 ? -14.202 -12.043 20.438 1.00 92.75 96 THR A C 1
ATOM 727 O O . THR A 1 96 ? -13.893 -12.501 21.535 1.00 92.75 96 THR A O 1
ATOM 730 N N . ASP A 1 97 ? -13.275 -11.652 19.557 1.00 93.50 97 ASP A N 1
ATOM 731 C CA . ASP A 1 97 ? -11.841 -11.666 19.851 1.00 93.50 97 ASP A CA 1
ATOM 732 C C . ASP A 1 97 ? -11.530 -10.684 20.989 1.00 93.50 97 ASP A C 1
ATOM 734 O O . ASP A 1 97 ? -11.626 -9.464 20.823 1.00 93.50 97 ASP A O 1
ATOM 738 N N . SER A 1 98 ? -11.188 -11.237 22.153 1.00 93.19 98 SER A N 1
ATOM 739 C CA . SER A 1 98 ? -10.840 -10.510 23.375 1.00 93.19 98 SER A CA 1
ATOM 740 C C . SER A 1 98 ? -9.332 -10.322 23.559 1.00 93.19 98 SER A C 1
ATOM 742 O O . SER A 1 98 ? -8.911 -9.808 24.592 1.00 93.19 98 SER A O 1
ATOM 744 N N . SER A 1 99 ? -8.518 -10.772 22.599 1.00 93.19 99 SER A N 1
ATOM 745 C CA . SER A 1 99 ? -7.059 -10.631 22.596 1.00 93.19 99 SER A CA 1
ATOM 746 C C . SER A 1 99 ? -6.592 -10.179 21.214 1.00 93.19 99 SER A C 1
ATOM 748 O O . SER A 1 99 ? -5.699 -10.760 20.587 1.00 93.19 99 SER A O 1
ATOM 750 N N . ARG A 1 100 ? -7.217 -9.103 20.732 1.00 93.94 100 ARG A N 1
ATOM 751 C CA . ARG A 1 100 ? -6.924 -8.521 19.425 1.00 93.94 100 ARG A CA 1
ATOM 752 C C . ARG A 1 100 ? -5.479 -8.070 19.433 1.00 93.94 100 ARG A C 1
ATOM 754 O O . ARG A 1 100 ? -5.088 -7.305 20.306 1.00 93.94 100 ARG A O 1
ATOM 761 N N . LYS A 1 101 ? -4.688 -8.552 18.483 1.00 92.50 101 LYS A N 1
ATOM 762 C CA . LYS A 1 101 ? -3.273 -8.204 18.348 1.00 92.50 101 LYS A CA 1
ATOM 763 C C . LYS A 1 101 ? -2.816 -8.329 16.910 1.00 92.50 101 LYS A C 1
ATOM 765 O O . LYS A 1 101 ? -3.261 -9.214 16.181 1.00 92.50 101 LYS A O 1
ATOM 770 N N . PHE A 1 102 ? -1.891 -7.463 16.532 1.00 94.19 102 PHE A N 1
ATOM 771 C CA . PHE A 1 102 ? -1.102 -7.598 15.319 1.00 94.19 102 PHE A CA 1
ATOM 772 C C . PHE A 1 102 ? 0.308 -7.063 15.583 1.00 94.19 102 PHE A C 1
ATOM 774 O O . PHE A 1 102 ? 0.536 -6.261 16.491 1.00 94.19 102 PHE A O 1
ATOM 781 N N . TYR A 1 103 ? 1.262 -7.514 14.782 1.00 95.31 103 TYR A N 1
ATOM 782 C CA . TYR A 1 103 ? 2.637 -7.037 14.807 1.00 95.31 103 TYR A CA 1
ATOM 783 C C . TYR A 1 103 ? 3.201 -7.035 13.393 1.00 95.31 103 TYR A C 1
ATOM 785 O O . TYR A 1 103 ? 2.671 -7.699 12.497 1.00 95.31 103 TYR A O 1
ATOM 793 N N . ARG A 1 104 ? 4.274 -6.271 13.191 1.00 95.81 104 ARG A N 1
ATOM 794 C CA . ARG A 1 104 ? 4.883 -6.089 11.875 1.00 95.81 104 ARG A CA 1
ATOM 795 C C . ARG A 1 104 ? 5.190 -7.439 11.214 1.00 95.81 104 ARG A C 1
ATOM 797 O O . ARG A 1 104 ? 5.792 -8.313 11.829 1.00 95.81 104 ARG A O 1
ATOM 804 N N . GLY A 1 105 ? 4.787 -7.585 9.954 1.00 95.69 105 GLY A N 1
ATOM 805 C CA . GLY A 1 105 ? 4.962 -8.794 9.145 1.00 95.69 105 GLY A CA 1
ATOM 806 C C . GLY A 1 105 ? 3.789 -9.778 9.190 1.00 95.69 105 GLY A C 1
ATOM 807 O O . GLY A 1 105 ? 3.716 -10.656 8.332 1.00 95.69 105 GLY A O 1
ATOM 808 N N . VAL A 1 106 ? 2.844 -9.636 10.127 1.00 95.62 106 VAL A N 1
ATOM 809 C CA . VAL A 1 106 ? 1.652 -10.498 10.174 1.00 95.62 106 VAL A CA 1
ATOM 810 C C . VAL A 1 106 ? 0.701 -10.152 9.041 1.00 95.62 106 VAL A C 1
ATOM 812 O O . VAL A 1 106 ? 0.434 -8.979 8.774 1.00 95.62 106 VAL A O 1
ATOM 815 N N . ARG A 1 107 ? 0.157 -11.192 8.404 1.00 96.69 107 ARG A N 1
ATOM 816 C CA . ARG A 1 107 ? -0.921 -11.056 7.429 1.00 96.69 107 ARG A CA 1
ATOM 817 C C . ARG A 1 107 ? -2.270 -10.998 8.131 1.00 96.69 107 ARG A C 1
ATOM 819 O O . ARG A 1 107 ? -2.559 -11.835 8.981 1.00 96.69 107 ARG A O 1
ATOM 826 N N . VAL A 1 108 ? -3.096 -10.042 7.733 1.00 96.12 108 VAL A N 1
ATOM 827 C CA . VAL A 1 108 ? -4.465 -9.868 8.210 1.00 96.12 108 VAL A CA 1
ATOM 828 C C . VAL A 1 108 ? -5.421 -9.799 7.015 1.00 96.12 108 VAL A C 1
ATOM 830 O O . VAL A 1 108 ? -5.091 -9.186 5.993 1.00 96.12 108 VAL A O 1
ATOM 833 N N . PRO A 1 109 ? -6.599 -10.429 7.099 1.00 95.69 109 PRO A N 1
ATOM 834 C CA . PRO A 1 109 ? -7.627 -10.272 6.079 1.00 95.69 109 PRO A CA 1
ATOM 835 C C . PRO A 1 109 ? -8.199 -8.849 6.121 1.00 95.69 109 PRO A C 1
ATOM 837 O O . PRO A 1 109 ? -8.479 -8.315 7.195 1.00 95.69 109 PRO A O 1
ATOM 840 N N . GLY A 1 110 ? -8.414 -8.243 4.952 1.00 94.50 110 GLY A N 1
ATOM 841 C CA . GLY A 1 110 ? -8.983 -6.897 4.843 1.00 94.50 110 GLY A CA 1
ATOM 842 C C . GLY A 1 110 ? -10.383 -6.779 5.456 1.00 94.50 110 GLY A C 1
ATOM 843 O O . GLY A 1 110 ? -10.719 -5.745 6.018 1.00 94.50 110 GLY A O 1
ATOM 844 N N . SER A 1 111 ? -11.167 -7.862 5.482 1.00 93.50 111 SER A N 1
ATOM 845 C CA . SER A 1 111 ? -12.477 -7.901 6.154 1.00 93.50 111 SER A CA 1
ATOM 846 C C . SER A 1 111 ? -12.407 -7.684 7.672 1.00 93.50 111 SER A C 1
ATOM 848 O O . SER A 1 111 ? -13.436 -7.495 8.316 1.00 93.50 111 SER A O 1
ATOM 850 N N . ARG A 1 112 ? -11.204 -7.713 8.259 1.00 95.06 112 ARG A N 1
ATOM 851 C CA . ARG A 1 112 ? -10.949 -7.413 9.676 1.00 95.06 112 ARG A CA 1
ATOM 852 C C . ARG A 1 112 ? -10.270 -6.059 9.887 1.00 95.06 112 ARG A C 1
ATOM 854 O O . ARG A 1 112 ? -9.932 -5.719 11.022 1.00 95.06 112 ARG A O 1
ATOM 861 N N . LEU A 1 113 ? -10.076 -5.299 8.811 1.00 95.00 113 LEU A N 1
ATOM 862 C CA . LEU A 1 113 ? -9.570 -3.937 8.827 1.00 95.00 113 LEU A CA 1
ATOM 863 C C . LEU A 1 113 ? -10.708 -2.949 8.567 1.00 95.00 113 LEU A C 1
ATOM 865 O O . LEU A 1 113 ? -11.507 -3.108 7.648 1.00 95.00 113 LEU A O 1
ATOM 869 N N . ALA A 1 114 ? -10.743 -1.905 9.382 1.00 93.12 114 ALA A N 1
ATOM 870 C CA . ALA A 1 114 ? -11.644 -0.776 9.260 1.00 93.12 114 ALA A CA 1
ATOM 871 C C . ALA A 1 114 ? -10.879 0.483 8.859 1.00 93.12 114 ALA A C 1
ATOM 873 O O . ALA A 1 114 ? -9.793 0.754 9.378 1.00 93.12 114 ALA A O 1
ATOM 874 N N . VAL A 1 115 ? -11.484 1.302 7.998 1.00 90.19 115 VAL A N 1
ATOM 875 C CA . VAL A 1 115 ? -11.021 2.681 7.794 1.00 90.19 115 VAL A CA 1
ATOM 876 C C . VAL A 1 115 ? -11.195 3.449 9.092 1.00 90.19 115 VAL A C 1
ATOM 878 O O . VAL A 1 115 ? -12.186 3.264 9.806 1.00 90.19 115 VAL A O 1
ATOM 881 N N . ILE A 1 116 ? -10.245 4.338 9.364 1.00 93.25 116 ILE A N 1
ATOM 882 C CA . ILE A 1 116 ? -10.369 5.303 10.446 1.00 93.25 116 ILE A CA 1
ATOM 883 C C . ILE A 1 116 ? -10.466 6.724 9.912 1.00 93.25 116 ILE A C 1
ATOM 885 O O . ILE A 1 116 ? -9.889 7.062 8.880 1.00 93.25 116 ILE A O 1
ATOM 889 N N . SER A 1 117 ? -11.156 7.574 10.659 1.00 92.31 117 SER A N 1
ATOM 890 C CA . SER A 1 117 ? -11.093 9.024 10.503 1.00 92.31 117 SER A CA 1
ATOM 891 C C . SER A 1 117 ? -10.591 9.628 11.804 1.00 92.31 117 SER A C 1
ATOM 893 O O . SER A 1 117 ? -11.125 9.326 12.870 1.00 92.31 117 SER A O 1
ATOM 895 N N . VAL A 1 118 ? -9.555 10.463 11.715 1.00 94.06 118 VAL A N 1
ATOM 896 C CA . VAL A 1 118 ? -9.019 11.211 12.856 1.00 94.06 118 VAL A CA 1
ATOM 897 C C . VAL A 1 118 ? -9.408 12.669 12.672 1.00 94.06 118 VAL A C 1
ATOM 899 O O . VAL A 1 118 ? -9.014 13.287 11.685 1.00 94.06 118 VAL A O 1
ATOM 902 N N . THR A 1 119 ? -10.198 13.211 13.593 1.00 94.81 119 THR A N 1
ATOM 903 C CA . THR A 1 119 ? -10.647 14.606 13.552 1.00 94.81 119 THR A CA 1
ATOM 904 C C . THR A 1 119 ? -10.116 15.371 14.754 1.00 94.81 119 THR A C 1
ATOM 906 O O . THR A 1 119 ? -9.945 14.825 15.841 1.00 94.81 119 THR A O 1
ATOM 909 N N . ALA A 1 120 ? -9.827 16.650 14.552 1.00 94.31 120 ALA A N 1
ATOM 910 C CA . ALA A 1 120 ? -9.391 17.578 15.585 1.00 94.31 120 ALA A CA 1
ATOM 911 C C . ALA A 1 120 ? -9.988 18.953 15.267 1.00 94.31 120 ALA A C 1
ATOM 913 O O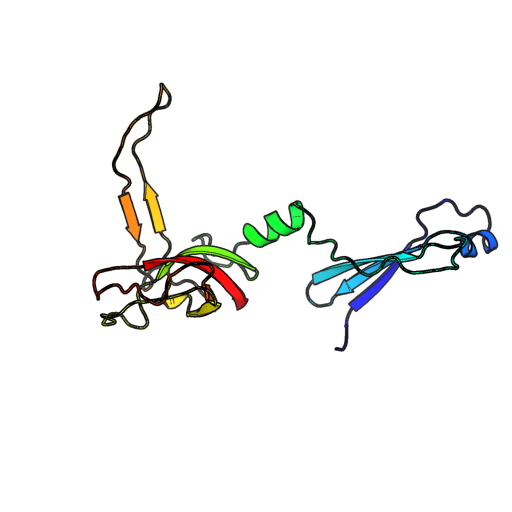 . ALA A 1 120 ? -10.249 19.259 14.101 1.00 94.31 120 ALA A O 1
ATOM 914 N N . ALA A 1 121 ? -10.222 19.779 16.285 1.00 93.19 121 ALA A N 1
ATOM 915 C CA . ALA A 1 121 ? -10.673 21.146 16.053 1.00 93.19 121 ALA A CA 1
ATOM 916 C C . ALA A 1 121 ? -9.525 21.974 15.458 1.00 93.19 121 ALA A C 1
ATOM 918 O O . ALA A 1 121 ? -8.377 21.854 15.892 1.00 93.19 121 ALA A O 1
ATOM 919 N N . CYS A 1 122 ? -9.839 22.816 14.473 1.00 90.75 122 CYS A N 1
ATOM 920 C CA . CYS A 1 122 ? -8.864 23.649 13.778 1.00 90.75 122 CYS A CA 1
ATOM 921 C C . CYS A 1 122 ? -9.243 25.134 13.824 1.00 90.75 122 CYS A C 1
ATOM 923 O O . CYS A 1 122 ? -10.419 25.490 13.769 1.00 90.75 122 CYS A O 1
ATOM 925 N N . ASN A 1 123 ? -8.227 25.995 13.862 1.00 90.81 123 ASN A N 1
ATOM 926 C CA . ASN A 1 123 ? -8.336 27.441 13.690 1.00 90.81 123 ASN A CA 1
ATOM 927 C C . ASN A 1 123 ? -7.254 27.887 12.691 1.00 90.81 123 ASN A C 1
ATOM 929 O O . ASN A 1 123 ? -6.108 27.459 12.803 1.00 90.81 123 ASN A O 1
ATOM 933 N N . THR A 1 124 ? -7.597 28.723 11.708 1.00 92.81 124 THR A N 1
ATOM 934 C CA . THR A 1 124 ? -6.646 29.238 10.703 1.00 92.81 124 THR A CA 1
ATOM 935 C C . THR A 1 124 ? -5.886 30.484 11.167 1.00 92.81 124 THR A C 1
ATOM 937 O O . THR A 1 124 ? -4.912 30.869 10.528 1.00 92.81 124 THR A O 1
ATOM 940 N N . GLY A 1 125 ? -6.304 31.112 12.271 1.00 94.00 125 GLY A N 1
ATOM 941 C CA . GLY A 1 125 ? -5.665 32.299 12.849 1.00 94.00 125 GLY A CA 1
ATOM 942 C C . GLY A 1 125 ? -4.491 32.008 13.790 1.00 94.00 125 GLY A C 1
ATOM 943 O O . GLY A 1 125 ? -3.835 32.940 14.247 1.00 94.00 125 GLY A O 1
ATOM 944 N N . GLY A 1 126 ? -4.221 30.739 14.104 1.00 89.12 126 GLY A N 1
ATOM 945 C CA . GLY A 1 126 ? -3.126 30.336 14.983 1.00 89.12 126 GLY A CA 1
ATOM 946 C C . GLY A 1 126 ? -3.296 28.916 15.533 1.00 89.12 126 GLY A C 1
ATOM 947 O O . GLY A 1 126 ? -4.318 28.275 15.276 1.00 89.12 126 GLY A O 1
ATOM 948 N N . PRO A 1 127 ? -2.310 28.407 16.292 1.00 89.12 127 PRO A N 1
ATOM 949 C CA . PRO A 1 127 ? -2.378 27.076 16.888 1.00 89.12 127 PRO A CA 1
ATOM 950 C C . PRO A 1 127 ? -3.603 26.921 17.799 1.00 89.12 127 PRO A C 1
ATOM 952 O O . PRO A 1 127 ? -3.886 27.790 18.622 1.00 89.12 127 PRO A O 1
ATOM 955 N N . TYR A 1 128 ? -4.305 25.794 17.683 1.00 90.12 128 TYR A N 1
ATOM 956 C CA . TYR A 1 128 ? -5.443 25.450 18.535 1.00 90.12 128 TYR A CA 1
ATOM 957 C C . TYR A 1 128 ? -5.239 24.057 19.129 1.00 90.12 128 TYR A C 1
ATOM 959 O O . TYR A 1 128 ? -5.076 23.081 18.396 1.00 90.12 128 TYR A O 1
ATOM 967 N N . ALA A 1 129 ? -5.228 23.961 20.457 1.00 93.19 129 ALA A N 1
ATOM 968 C CA . ALA A 1 129 ? -5.132 22.680 21.143 1.00 93.19 129 ALA A CA 1
ATOM 969 C C . ALA A 1 129 ? -6.513 22.018 21.200 1.00 93.19 129 ALA A C 1
ATOM 971 O O . ALA A 1 129 ? -7.486 22.634 21.630 1.00 93.19 129 ALA A O 1
ATOM 972 N N . SER A 1 130 ? -6.603 20.753 20.789 1.00 93.69 130 SER A N 1
ATOM 973 C CA . SER A 1 130 ? -7.827 19.964 20.924 1.00 93.69 130 SER A CA 1
ATOM 974 C C . SER A 1 130 ? -7.526 18.488 21.148 1.00 93.69 130 SER A C 1
ATOM 976 O O . SER A 1 130 ? -6.455 17.991 20.796 1.00 93.69 130 SER A O 1
ATOM 978 N N . THR A 1 131 ? -8.482 17.783 21.749 1.00 95.69 131 THR A N 1
ATOM 979 C CA . THR A 1 131 ? -8.431 16.326 21.874 1.00 95.69 131 THR A CA 1
ATOM 980 C C . THR A 1 131 ? -8.862 15.695 20.547 1.00 95.69 131 THR A C 1
ATOM 982 O O . THR A 1 131 ? -10.008 15.910 20.139 1.00 95.69 131 THR A O 1
ATOM 985 N N . PRO A 1 132 ? -8.005 14.909 19.871 1.00 93.94 132 PRO A N 1
ATOM 986 C CA . PRO A 1 132 ? -8.393 14.245 18.635 1.00 93.94 132 PRO A CA 1
ATOM 987 C C . PRO A 1 132 ? -9.466 13.184 18.900 1.00 93.94 132 PRO A C 1
ATOM 989 O O . PRO A 1 132 ? -9.426 12.480 19.910 1.00 93.94 132 PRO A O 1
ATOM 992 N N . GLN A 1 133 ? -10.411 13.048 17.976 1.00 95.62 133 GLN A N 1
ATOM 993 C CA . GLN A 1 133 ? -11.387 11.964 17.951 1.00 95.62 133 GLN A CA 1
ATOM 994 C C . GLN A 1 133 ? -10.985 10.960 16.878 1.00 95.62 133 GLN A C 1
ATOM 996 O O . GLN A 1 133 ? -10.590 11.347 15.779 1.00 95.62 133 GLN A O 1
ATOM 1001 N N . VAL A 1 1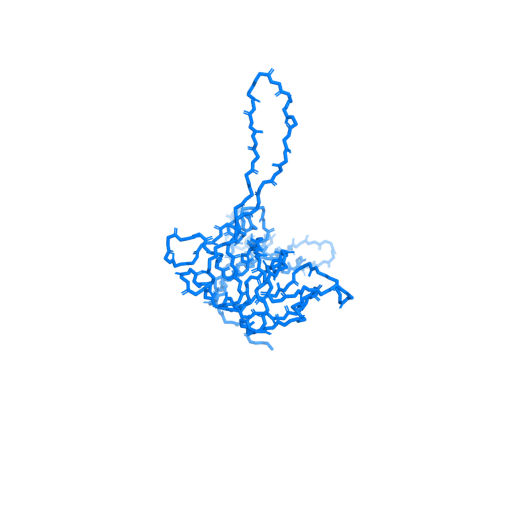34 ? -11.105 9.669 17.185 1.00 95.44 134 VAL A N 1
ATOM 1002 C CA . VAL A 1 134 ? -10.899 8.598 16.208 1.00 95.44 134 VAL A CA 1
ATOM 1003 C C . VAL A 1 134 ? -12.205 7.854 16.005 1.00 95.44 134 VAL A C 1
ATOM 1005 O O . VAL A 1 134 ? -12.744 7.263 16.938 1.00 95.44 134 VAL A O 1
ATOM 1008 N N . VAL A 1 135 ? -12.696 7.865 14.772 1.00 94.44 135 VAL A N 1
ATOM 1009 C CA . VAL A 1 135 ? -13.882 7.118 14.354 1.00 94.44 135 VAL A CA 1
ATOM 1010 C C . VAL A 1 135 ? -13.427 5.896 13.575 1.00 94.44 135 VAL A C 1
ATOM 1012 O O . VAL A 1 135 ? -12.644 6.019 12.636 1.00 94.44 135 VAL A O 1
ATOM 1015 N N . VAL A 1 136 ? -13.918 4.722 13.965 1.00 93.62 136 VAL A N 1
ATOM 1016 C CA . VAL A 1 136 ? -13.633 3.447 13.301 1.00 93.62 136 VAL A CA 1
ATOM 1017 C C . VAL A 1 136 ? -14.879 3.018 12.534 1.00 93.62 136 VAL A C 1
ATOM 1019 O O . VAL A 1 136 ? -15.937 2.822 13.132 1.00 93.62 136 VAL A O 1
ATOM 1022 N N . ALA A 1 137 ? -14.769 2.885 11.213 1.00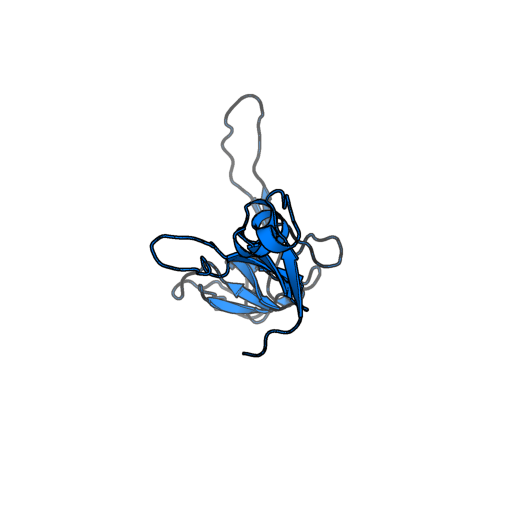 90.75 137 ALA A N 1
ATOM 1023 C CA . ALA A 1 137 ? -15.860 2.376 10.389 1.00 90.75 137 ALA A CA 1
ATOM 1024 C C . ALA A 1 137 ? -16.143 0.901 10.718 1.00 90.75 137 ALA A C 1
ATOM 1026 O O . ALA A 1 137 ? -15.230 0.150 11.046 1.00 90.75 137 ALA A O 1
ATOM 1027 N N . SER A 1 138 ? -17.394 0.453 10.603 1.00 88.38 138 SER A N 1
ATOM 1028 C CA . SER A 1 138 ? -17.702 -0.972 10.782 1.00 88.38 138 SER A CA 1
ATOM 1029 C C . SER A 1 138 ? -17.125 -1.789 9.614 1.00 88.38 138 SER A C 1
ATOM 1031 O O . SER A 1 138 ? -17.569 -1.570 8.481 1.00 88.38 138 SER A O 1
ATOM 1033 N N . PRO A 1 139 ? -16.211 -2.758 9.847 1.00 86.38 139 PRO A N 1
ATOM 1034 C CA . PRO A 1 139 ? -15.708 -3.629 8.781 1.00 86.38 139 PRO A CA 1
ATOM 1035 C C . PRO A 1 139 ? -16.820 -4.434 8.096 1.00 86.38 139 PRO A C 1
ATOM 1037 O O . PRO A 1 139 ? -16.680 -4.807 6.938 1.00 86.38 139 PRO A O 1
ATOM 1040 N N . GLY A 1 140 ? -17.932 -4.698 8.795 1.00 86.00 140 GLY A N 1
ATOM 1041 C CA . GLY A 1 140 ? -19.075 -5.423 8.234 1.00 86.00 140 GLY A CA 1
ATOM 1042 C C . GLY A 1 140 ? -19.904 -4.602 7.242 1.00 86.00 140 GLY A C 1
ATOM 1043 O O . GLY A 1 140 ? -20.524 -5.176 6.354 1.00 86.00 140 GLY A O 1
ATOM 1044 N N . LEU A 1 141 ? -19.905 -3.270 7.369 1.00 86.94 141 LEU A N 1
ATOM 1045 C CA . LEU A 1 141 ? -20.603 -2.367 6.442 1.00 86.94 141 LEU A CA 1
ATOM 1046 C C . LEU A 1 141 ? -19.681 -1.856 5.331 1.00 86.94 141 LEU A C 1
ATOM 1048 O O . LEU A 1 141 ? -20.138 -1.588 4.224 1.00 86.94 141 LEU A O 1
ATOM 1052 N N . TYR A 1 142 ? -18.388 -1.737 5.633 1.00 87.44 142 TYR A N 1
ATOM 1053 C CA . TYR A 1 142 ? -17.372 -1.168 4.751 1.00 87.44 142 TYR A CA 1
ATOM 1054 C C . TYR A 1 142 ? -16.142 -2.093 4.684 1.00 87.44 142 TYR A C 1
ATOM 1056 O O . TYR A 1 142 ? -15.070 -1.727 5.179 1.00 87.44 142 TYR A O 1
ATOM 1064 N N . PRO A 1 143 ? -16.283 -3.316 4.140 1.00 87.12 143 PRO A N 1
ATOM 1065 C CA . PRO A 1 143 ? -15.209 -4.300 4.157 1.00 87.12 143 PRO A CA 1
ATOM 1066 C C . PRO A 1 143 ? -14.086 -3.920 3.190 1.00 87.12 143 PRO A C 1
ATOM 1068 O O . PRO A 1 143 ? -14.320 -3.685 2.002 1.00 87.12 143 PRO A O 1
ATOM 1071 N N . MET A 1 144 ? -12.840 -3.957 3.666 1.00 90.88 144 MET A N 1
ATOM 1072 C CA . MET A 1 144 ? -11.687 -3.903 2.769 1.00 90.88 144 MET A CA 1
ATOM 1073 C C . MET A 1 144 ? -11.475 -5.273 2.119 1.00 90.88 144 MET A C 1
ATOM 1075 O O . MET A 1 144 ? -11.361 -6.296 2.793 1.00 90.88 144 MET A O 1
ATOM 1079 N N . ALA A 1 145 ? -11.385 -5.308 0.793 1.00 89.31 145 ALA A N 1
ATOM 1080 C CA . ALA A 1 145 ? -11.061 -6.534 0.074 1.00 89.31 145 ALA A CA 1
ATOM 1081 C C . ALA A 1 145 ? -9.556 -6.841 0.141 1.00 89.31 145 ALA A C 1
ATOM 1083 O O . ALA A 1 145 ? -8.734 -5.926 0.086 1.00 89.31 145 ALA A O 1
ATOM 1084 N N . GLY A 1 146 ? -9.206 -8.128 0.148 1.00 91.94 146 GLY A N 1
ATOM 1085 C CA . GLY A 1 146 ? -7.827 -8.588 -0.013 1.00 91.94 146 GLY A CA 1
ATOM 1086 C C . GLY A 1 146 ? -7.117 -8.975 1.284 1.00 91.94 146 GLY A C 1
ATOM 1087 O O . GLY A 1 146 ? -7.735 -9.145 2.336 1.00 91.94 146 GLY A O 1
ATOM 1088 N N . THR A 1 147 ? -5.801 -9.146 1.187 1.00 95.31 147 THR A N 1
ATOM 1089 C CA . THR A 1 147 ? -4.915 -9.503 2.304 1.00 95.31 147 THR A CA 1
ATOM 1090 C C . THR A 1 147 ? -3.868 -8.426 2.508 1.00 95.31 147 THR A C 1
ATOM 1092 O O . THR A 1 147 ? -3.191 -7.998 1.570 1.00 95.31 147 THR A O 1
ATOM 1095 N N . PHE A 1 148 ? -3.680 -8.039 3.761 1.00 97.31 148 PHE A N 1
ATOM 1096 C CA . PHE A 1 148 ? -2.784 -6.969 4.155 1.00 97.31 148 PHE A CA 1
ATOM 1097 C C . PHE A 1 148 ? -1.665 -7.502 5.036 1.00 97.31 148 PHE A C 1
ATOM 1099 O O . PHE A 1 148 ? -1.874 -8.417 5.823 1.00 97.31 148 PHE A O 1
ATOM 1106 N N . THR A 1 149 ? -0.481 -6.912 4.933 1.00 98.00 149 THR A N 1
ATOM 1107 C CA . THR A 1 149 ? 0.631 -7.160 5.851 1.00 98.00 149 THR A CA 1
ATOM 1108 C C . THR A 1 149 ? 0.792 -5.967 6.780 1.00 98.00 149 THR A C 1
ATOM 1110 O O . THR A 1 149 ? 0.870 -4.827 6.322 1.00 98.00 149 THR A O 1
ATOM 1113 N N . ALA A 1 150 ? 0.859 -6.216 8.084 1.00 97.50 150 ALA A N 1
ATOM 1114 C CA . ALA A 1 150 ? 1.116 -5.176 9.068 1.00 97.50 150 ALA A CA 1
ATOM 1115 C C . ALA A 1 150 ? 2.531 -4.598 8.916 1.00 97.50 150 ALA A C 1
ATOM 1117 O O . ALA A 1 150 ? 3.522 -5.327 8.854 1.00 97.50 150 ALA A O 1
ATOM 1118 N N . LEU A 1 151 ? 2.628 -3.273 8.905 1.00 97.06 151 LEU A N 1
ATOM 1119 C CA . LEU A 1 151 ? 3.880 -2.514 8.902 1.00 97.06 151 LEU A CA 1
ATOM 1120 C C . LEU A 1 151 ? 4.227 -1.948 10.287 1.00 97.06 151 LEU A C 1
ATOM 1122 O O . LEU A 1 151 ? 5.368 -1.548 10.515 1.00 97.06 151 LEU A O 1
ATOM 1126 N N . SER A 1 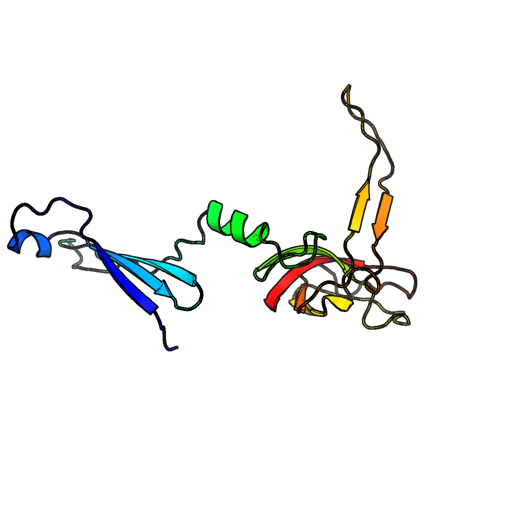152 ? 3.269 -1.952 11.215 1.00 95.69 152 SER A N 1
ATOM 1127 C CA . SER A 1 152 ? 3.431 -1.534 12.609 1.00 95.69 152 SER A CA 1
ATOM 1128 C C . SER A 1 152 ? 2.935 -2.612 13.587 1.00 95.69 152 SER A C 1
ATOM 1130 O O . SER A 1 152 ? 2.597 -3.724 13.180 1.00 95.69 152 SER A O 1
ATOM 1132 N N . GLY A 1 153 ? 2.893 -2.284 14.882 1.00 92.06 153 GLY A N 1
ATOM 1133 C CA . GLY A 1 153 ? 2.373 -3.149 15.945 1.00 92.06 153 GLY A CA 1
ATOM 1134 C C . GLY A 1 153 ? 3.470 -3.827 16.769 1.00 92.06 153 GLY A C 1
ATOM 1135 O O . GLY A 1 153 ? 4.594 -4.015 16.299 1.00 92.06 153 GLY A O 1
ATOM 1136 N N . LEU A 1 154 ? 3.127 -4.186 18.007 1.00 89.06 154 LEU A N 1
ATOM 1137 C CA . LEU A 1 154 ? 4.013 -4.810 18.991 1.00 89.06 154 LEU A CA 1
ATOM 1138 C C . LEU A 1 154 ? 3.380 -6.127 19.476 1.00 89.06 154 LEU A C 1
ATOM 1140 O O . LEU A 1 154 ? 2.228 -6.093 19.906 1.00 89.06 154 LEU A O 1
ATOM 1144 N N . PRO A 1 155 ? 4.112 -7.258 19.502 1.00 84.81 155 PRO A N 1
ATOM 1145 C CA . PRO A 1 155 ? 3.557 -8.553 19.912 1.00 84.81 155 PRO A CA 1
ATOM 1146 C C . PRO A 1 155 ? 2.977 -8.591 21.335 1.00 84.81 155 PRO A C 1
ATOM 1148 O O . PRO A 1 155 ? 2.083 -9.388 21.605 1.00 84.81 155 PRO A O 1
ATOM 1151 N N . GLY A 1 156 ? 3.494 -7.752 22.240 1.00 86.88 156 GLY A N 1
ATOM 1152 C CA . GLY A 1 156 ? 3.086 -7.710 23.647 1.00 86.88 156 GLY A CA 1
ATOM 1153 C C . GLY A 1 156 ? 1.820 -6.898 23.932 1.00 86.88 156 GLY A C 1
ATOM 1154 O O . GLY A 1 156 ? 1.281 -7.003 25.029 1.00 86.88 156 GLY A O 1
ATOM 1155 N N . ASN A 1 157 ? 1.325 -6.112 22.969 1.00 87.31 157 ASN A N 1
ATOM 1156 C CA . ASN A 1 157 ? 0.120 -5.309 23.162 1.00 87.31 157 ASN A CA 1
ATOM 1157 C C . ASN A 1 157 ? -1.103 -6.057 22.637 1.00 87.31 157 ASN A C 1
ATOM 1159 O O . ASN A 1 157 ? -1.103 -6.553 21.510 1.00 87.31 157 ASN A O 1
ATOM 1163 N N . SER A 1 158 ? -2.165 -6.087 23.439 1.00 91.06 158 SER A N 1
ATOM 1164 C CA . SER A 1 158 ? -3.448 -6.651 23.033 1.00 91.06 158 SER A CA 1
ATOM 1165 C C . SER A 1 158 ? -4.607 -5.741 23.419 1.00 91.06 158 SER A C 1
ATOM 1167 O O . SER A 1 158 ? -4.553 -5.028 24.421 1.00 91.06 158 SER A O 1
ATOM 1169 N N . GLY A 1 159 ? -5.633 -5.741 22.576 1.00 90.50 159 GLY A N 1
ATOM 1170 C CA . GLY A 1 159 ? -6.920 -5.108 22.808 1.00 90.50 159 GLY A CA 1
ATOM 1171 C C . GLY A 1 159 ? -7.997 -6.120 23.208 1.00 90.50 159 GLY A C 1
ATOM 1172 O O . GLY A 1 159 ? -7.872 -7.311 22.927 1.00 90.50 159 GLY A O 1
ATOM 1173 N N . GLY A 1 160 ? -9.065 -5.631 23.837 1.00 90.88 160 GLY A N 1
ATOM 1174 C CA . GLY A 1 160 ? -10.256 -6.414 24.163 1.00 90.88 160 GLY A CA 1
ATOM 1175 C C . GLY A 1 160 ? -11.310 -6.396 23.050 1.00 90.88 160 GLY A C 1
ATOM 1176 O O . GLY A 1 160 ? -11.112 -5.825 21.978 1.00 90.88 160 GLY A O 1
ATOM 1177 N N . THR A 1 161 ? -12.481 -6.968 23.331 1.00 89.62 161 THR A N 1
ATOM 1178 C CA . THR A 1 161 ? -13.605 -7.073 22.377 1.00 89.62 161 THR A CA 1
ATOM 1179 C C . THR A 1 161 ? -14.177 -5.720 21.942 1.00 89.62 161 THR A C 1
ATOM 1181 O O . THR A 1 161 ? -14.765 -5.603 20.867 1.00 89.62 161 THR A O 1
ATOM 1184 N N . THR A 1 162 ? -13.980 -4.678 22.748 1.00 88.88 162 THR A N 1
ATOM 1185 C CA . THR A 1 162 ? -14.469 -3.317 22.492 1.00 88.88 162 THR A CA 1
ATOM 1186 C C . THR A 1 162 ? -13.404 -2.382 21.925 1.00 88.88 162 THR A C 1
ATOM 1188 O O . THR A 1 162 ? -13.714 -1.233 21.622 1.00 88.88 162 THR A O 1
ATOM 1191 N N . THR A 1 163 ? -12.160 -2.839 21.751 1.00 90.56 163 THR A N 1
ATOM 1192 C CA . THR A 1 163 ? -11.078 -1.991 21.238 1.00 90.56 163 THR A CA 1
ATOM 1193 C C . THR A 1 163 ? -10.676 -2.400 19.829 1.00 90.56 163 THR A C 1
ATOM 1195 O O . THR A 1 163 ? -10.637 -3.579 19.484 1.00 90.56 163 THR A O 1
ATOM 1198 N N . ALA A 1 164 ? -10.369 -1.423 18.984 1.00 92.06 164 ALA A N 1
ATOM 1199 C CA . ALA A 1 164 ? -9.724 -1.667 17.702 1.00 92.06 164 ALA A CA 1
ATOM 1200 C C . ALA A 1 164 ? -8.263 -1.227 17.804 1.00 92.06 164 ALA A C 1
ATOM 1202 O O . ALA A 1 164 ? -7.958 -0.203 18.418 1.00 92.06 164 ALA A O 1
ATOM 1203 N N . MET A 1 165 ? -7.351 -2.003 17.226 1.00 93.81 165 MET A N 1
ATOM 1204 C CA . MET A 1 165 ? -5.931 -1.663 17.254 1.00 93.81 165 MET A CA 1
ATOM 1205 C C . MET A 1 165 ? -5.547 -0.934 15.975 1.00 93.81 165 MET A C 1
ATOM 1207 O O . MET A 1 165 ? -5.653 -1.496 14.890 1.00 93.81 165 MET A O 1
ATOM 1211 N N . ILE A 1 166 ? -5.086 0.307 16.086 1.00 95.25 166 ILE A N 1
ATOM 1212 C CA . ILE A 1 166 ? -4.736 1.120 14.919 1.00 95.25 166 ILE A CA 1
ATOM 1213 C C . ILE A 1 166 ? -3.314 0.802 14.468 1.00 95.25 166 ILE A C 1
ATOM 1215 O O . ILE A 1 166 ? -2.382 0.772 15.275 1.00 95.25 166 ILE A O 1
ATOM 1219 N N . GLY A 1 167 ? -3.146 0.576 13.169 1.00 95.69 167 GLY A N 1
ATOM 1220 C CA . GLY A 1 167 ? -1.868 0.232 12.573 1.00 95.69 167 GLY A CA 1
ATOM 1221 C C . GLY A 1 167 ? -1.741 0.647 11.125 1.00 95.69 167 GLY A C 1
ATOM 1222 O O . GLY A 1 167 ? -2.720 0.972 10.456 1.00 95.69 167 GLY A O 1
ATOM 1223 N N . LEU A 1 168 ? -0.501 0.612 10.653 1.00 96.56 168 LEU A N 1
ATOM 1224 C CA . LEU A 1 168 ? -0.174 0.789 9.252 1.00 96.56 168 LEU A CA 1
ATOM 1225 C C . LEU A 1 168 ? -0.108 -0.581 8.585 1.00 96.56 168 LEU A C 1
ATOM 1227 O O . LEU A 1 168 ? 0.517 -1.501 9.117 1.00 96.56 168 LEU A O 1
ATOM 1231 N N . PHE A 1 169 ? -0.711 -0.701 7.412 1.00 96.88 169 PHE A N 1
ATOM 1232 C CA . PHE A 1 169 ? -0.796 -1.945 6.662 1.00 96.88 169 PHE A CA 1
ATOM 1233 C C . PHE A 1 169 ? -0.489 -1.693 5.190 1.00 96.88 169 PHE A C 1
ATOM 1235 O O . PHE A 1 169 ? -0.822 -0.638 4.662 1.00 96.88 169 PHE A O 1
ATOM 1242 N N . VAL A 1 170 ? 0.113 -2.670 4.518 1.00 96.50 170 VAL A N 1
ATOM 1243 C CA . VAL A 1 170 ? 0.275 -2.676 3.057 1.00 96.50 170 VAL A CA 1
ATOM 1244 C C . VAL A 1 170 ? -0.573 -3.781 2.459 1.00 96.50 170 VAL A C 1
ATOM 1246 O O . VAL A 1 170 ? -0.593 -4.899 2.983 1.00 96.50 170 VAL A O 1
ATOM 1249 N N . ARG A 1 171 ? -1.275 -3.493 1.367 1.00 94.94 171 ARG A N 1
ATOM 1250 C CA . ARG A 1 171 ? -2.034 -4.516 0.654 1.00 94.94 171 ARG A CA 1
ATOM 1251 C C . ARG A 1 171 ? -1.103 -5.406 -0.162 1.00 94.94 171 ARG A C 1
ATOM 1253 O O . ARG A 1 171 ? -0.256 -4.918 -0.903 1.00 94.94 171 ARG A O 1
ATOM 1260 N N . THR A 1 172 ? -1.286 -6.716 -0.049 1.00 92.69 172 THR A N 1
ATOM 1261 C CA . THR A 1 172 ? -0.421 -7.727 -0.683 1.00 92.69 172 THR A CA 1
ATOM 1262 C C . THR A 1 172 ? -1.159 -8.709 -1.592 1.00 92.69 172 THR A C 1
ATOM 1264 O O . THR A 1 172 ? -0.507 -9.374 -2.390 1.00 92.69 172 THR A O 1
ATOM 1267 N N . ALA A 1 173 ? -2.489 -8.790 -1.487 1.00 85.50 173 ALA A N 1
ATOM 1268 C CA . ALA A 1 173 ? -3.382 -9.529 -2.384 1.00 85.50 173 ALA A CA 1
ATOM 1269 C C . ALA A 1 173 ? -4.792 -8.919 -2.344 1.00 85.50 173 ALA A C 1
ATOM 1271 O O . ALA A 1 173 ? -5.091 -8.196 -1.364 1.00 85.50 173 ALA A O 1
#

pLDDT: mean 87.93, std 9.09, range [47.12, 98.0]